Protein AF-A0A1S7RJT1-F1 (afdb_monomer_lite)

pLDDT: mean 86.95, std 13.96, range [30.97, 97.5]

Structure (mmCIF, N/CA/C/O backbone):
data_A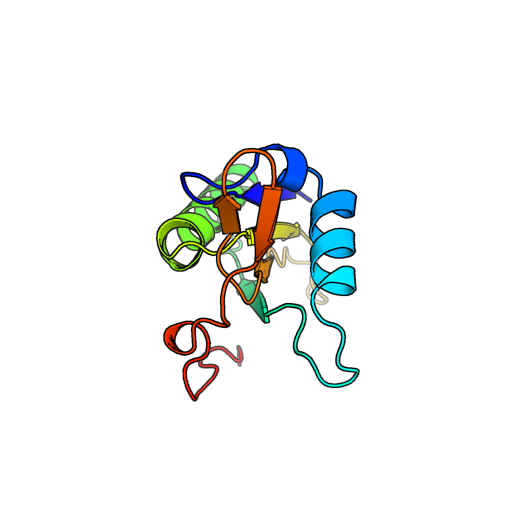F-A0A1S7RJT1-F1
#
_entry.id   AF-A0A1S7RJT1-F1
#
loop_
_atom_site.group_PDB
_atom_site.id
_atom_site.type_symbol
_atom_site.label_atom_id
_atom_site.label_alt_id
_atom_site.label_comp_id
_atom_site.label_asym_id
_atom_site.label_entity_id
_atom_site.label_seq_id
_atom_site.pdbx_PDB_ins_code
_atom_site.Cartn_x
_atom_site.Cartn_y
_atom_site.Cartn_z
_atom_site.occupancy
_atom_site.B_iso_or_equiv
_atom_site.auth_seq_id
_atom_site.auth_comp_id
_atom_site.auth_asym_id
_atom_site.auth_atom_id
_atom_site.pdbx_PDB_model_num
ATOM 1 N N . MET A 1 1 ? 10.675 7.677 -8.339 1.00 84.12 1 MET A N 1
ATOM 2 C CA . MET A 1 1 ? 10.066 7.196 -7.075 1.00 84.12 1 MET A CA 1
ATOM 3 C C . MET A 1 1 ? 8.594 7.536 -7.126 1.00 84.12 1 MET A C 1
ATOM 5 O O . MET A 1 1 ? 8.263 8.692 -7.368 1.00 84.12 1 MET A O 1
ATOM 9 N N . HIS A 1 2 ? 7.742 6.537 -6.924 1.00 93.50 2 HIS A N 1
ATOM 10 C CA . HIS A 1 2 ? 6.285 6.660 -6.869 1.00 93.50 2 HIS A CA 1
ATOM 11 C C . HIS A 1 2 ? 5.799 6.287 -5.473 1.00 93.50 2 HIS A C 1
ATOM 13 O O . HIS A 1 2 ? 6.417 5.451 -4.818 1.00 93.50 2 HIS A O 1
ATOM 19 N N . SER A 1 3 ? 4.724 6.912 -5.008 1.00 95.75 3 SER A N 1
ATOM 20 C CA . SER A 1 3 ? 4.229 6.735 -3.647 1.00 95.75 3 SER A CA 1
ATOM 21 C C . SER A 1 3 ? 2.719 6.940 -3.615 1.00 95.75 3 SER A C 1
ATOM 23 O O . SER A 1 3 ? 2.234 7.952 -4.120 1.00 95.75 3 SER A O 1
ATOM 25 N N . GLU A 1 4 ? 1.978 5.999 -3.035 1.00 96.25 4 GLU A N 1
ATOM 26 C CA . GLU A 1 4 ? 0.519 6.066 -2.944 1.00 96.25 4 GLU A CA 1
ATOM 27 C C . GLU A 1 4 ? -0.038 5.264 -1.766 1.00 96.25 4 GLU A C 1
ATOM 29 O O . GLU A 1 4 ? 0.532 4.249 -1.371 1.00 96.25 4 GLU A O 1
ATOM 34 N N . ILE A 1 5 ? -1.177 5.713 -1.233 1.00 97.50 5 ILE A N 1
ATOM 35 C CA . ILE A 1 5 ? -2.001 4.917 -0.322 1.00 97.50 5 ILE A CA 1
ATOM 36 C C . ILE A 1 5 ? -3.140 4.296 -1.125 1.00 97.50 5 ILE A C 1
ATOM 38 O O . ILE A 1 5 ? -3.878 4.996 -1.818 1.00 97.50 5 ILE A O 1
ATOM 42 N N . MET A 1 6 ? -3.296 2.986 -1.000 1.00 97.25 6 MET A N 1
ATOM 43 C CA . MET A 1 6 ? -4.382 2.215 -1.583 1.00 97.25 6 MET A CA 1
ATOM 44 C C . MET A 1 6 ? -5.344 1.798 -0.473 1.00 97.25 6 MET A C 1
ATOM 46 O O . MET A 1 6 ? -4.961 1.126 0.490 1.00 97.25 6 MET A O 1
ATOM 50 N N . LEU A 1 7 ? -6.594 2.229 -0.610 1.00 96.56 7 LEU A N 1
ATOM 51 C CA . LEU A 1 7 ? -7.655 1.980 0.355 1.00 96.56 7 LEU A CA 1
ATOM 52 C C . LEU A 1 7 ? -8.536 0.816 -0.114 1.00 96.56 7 LEU A C 1
ATOM 54 O O . LEU A 1 7 ? -8.875 0.764 -1.297 1.00 96.56 7 LEU A O 1
ATOM 58 N N . PRO A 1 8 ? -8.940 -0.095 0.788 1.00 94.56 8 PRO A N 1
ATOM 59 C CA . PRO A 1 8 ? -9.935 -1.104 0.471 1.00 94.56 8 PRO A CA 1
ATOM 60 C C . PRO A 1 8 ? -11.323 -0.473 0.375 1.00 94.56 8 PRO A C 1
ATOM 62 O O . PRO A 1 8 ? -11.581 0.599 0.932 1.00 94.56 8 PRO A O 1
ATOM 65 N N . ASP A 1 9 ? -12.242 -1.177 -0.281 1.00 90.56 9 ASP A N 1
ATOM 66 C CA . ASP A 1 9 ? -13.632 -0.742 -0.378 1.00 90.56 9 ASP A CA 1
ATOM 67 C C . ASP A 1 9 ? -14.236 -0.493 1.013 1.00 90.56 9 ASP A C 1
ATOM 69 O O . ASP A 1 9 ? -14.179 -1.339 1.911 1.00 90.56 9 ASP A O 1
ATOM 73 N N . GLY A 1 10 ? -14.830 0.689 1.187 1.00 86.88 10 GLY A N 1
ATOM 74 C CA . GLY A 1 10 ? -15.457 1.104 2.44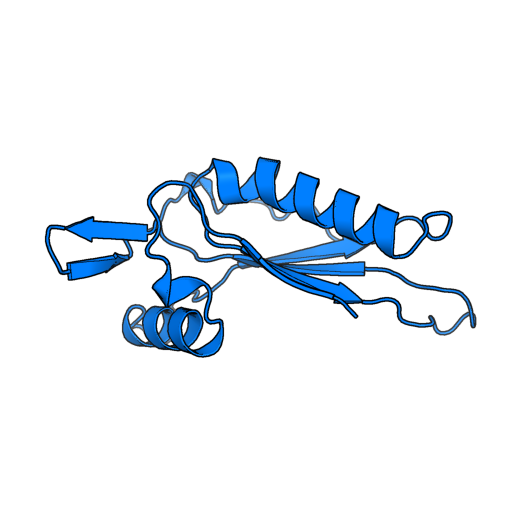2 1.00 86.88 10 GLY A CA 1
ATOM 75 C C . GLY A 1 10 ? -14.495 1.637 3.508 1.00 86.88 10 GLY A C 1
ATOM 76 O O . GLY A 1 10 ? -14.945 1.923 4.617 1.00 86.88 10 GLY A O 1
ATOM 77 N N . ALA A 1 11 ? -13.201 1.800 3.212 1.00 91.69 11 ALA A N 1
ATOM 78 C CA . ALA A 1 11 ? -12.303 2.525 4.105 1.00 91.69 11 ALA A CA 1
ATOM 79 C C . ALA A 1 11 ? -12.548 4.050 4.058 1.00 91.69 11 ALA A C 1
ATOM 81 O O . ALA A 1 11 ? -12.883 4.595 3.004 1.00 91.69 11 ALA A O 1
ATOM 82 N N . PRO A 1 12 ? -12.347 4.761 5.183 1.00 91.81 12 PRO A N 1
ATOM 83 C CA . PRO A 1 12 ? -12.422 6.217 5.231 1.00 91.81 12 PRO A CA 1
ATOM 84 C C . PRO A 1 12 ? -11.419 6.898 4.291 1.00 91.81 12 PRO A C 1
ATOM 86 O O . PRO A 1 12 ? -10.217 6.649 4.381 1.00 91.81 12 PRO A O 1
ATOM 89 N N . GLU A 1 13 ? -11.886 7.850 3.478 1.00 92.62 13 GLU A N 1
ATOM 90 C CA . GLU A 1 13 ? -11.014 8.642 2.593 1.00 92.62 13 GLU A CA 1
ATOM 91 C C . GLU A 1 13 ? -9.948 9.433 3.359 1.00 92.62 13 GLU A C 1
ATOM 93 O O . GLU A 1 13 ? -8.869 9.673 2.837 1.00 92.62 13 GLU A O 1
ATOM 98 N N . VAL A 1 14 ? -10.195 9.799 4.622 1.00 92.88 14 VAL A N 1
ATOM 99 C CA . VAL A 1 14 ? -9.205 10.524 5.440 1.00 92.88 14 VAL A CA 1
ATOM 100 C C . VAL A 1 14 ? -7.899 9.750 5.633 1.00 92.88 14 VAL A C 1
ATOM 102 O O . VAL A 1 14 ? -6.875 10.356 5.932 1.00 92.88 14 VAL A O 1
ATOM 105 N N . TRP A 1 15 ? -7.921 8.427 5.457 1.00 94.19 15 TRP A N 1
ATOM 106 C CA . TRP A 1 15 ? -6.736 7.578 5.520 1.00 94.19 15 TRP A CA 1
ATOM 107 C C . TRP A 1 15 ? -5.995 7.457 4.189 1.00 94.19 15 TRP A C 1
ATOM 109 O O . TRP A 1 15 ? -4.971 6.784 4.143 1.00 94.19 15 TRP A O 1
ATOM 119 N N . SER A 1 16 ? -6.438 8.134 3.122 1.00 94.19 16 SER A N 1
ATOM 120 C CA . SER A 1 16 ? -5.590 8.346 1.942 1.00 94.19 16 SER A CA 1
ATOM 121 C C . SER A 1 16 ? -4.416 9.279 2.251 1.00 94.19 16 SER A C 1
ATOM 123 O O . SER A 1 16 ? -3.429 9.295 1.517 1.00 94.19 16 SER A O 1
ATOM 125 N N . ASP A 1 17 ? -4.526 10.080 3.316 1.00 96.06 17 ASP A N 1
ATOM 126 C CA . ASP A 1 17 ? -3.415 10.847 3.859 1.00 96.06 17 ASP A CA 1
ATOM 127 C C . ASP A 1 17 ? -2.525 9.946 4.725 1.00 96.06 17 ASP A C 1
ATOM 129 O O . ASP A 1 17 ? -2.953 9.387 5.738 1.00 96.06 17 ASP A O 1
ATOM 133 N N . ARG A 1 18 ? -1.267 9.804 4.303 1.00 95.19 18 ARG A N 1
ATOM 134 C CA . ARG A 1 18 ? -0.290 8.910 4.931 1.00 95.19 18 ARG A CA 1
ATOM 135 C C . ARG A 1 18 ? -0.015 9.277 6.387 1.00 95.19 18 ARG A C 1
ATOM 137 O O . ARG A 1 18 ? 0.055 8.390 7.234 1.00 95.19 18 ARG A O 1
ATOM 144 N N . GLU A 1 19 ? 0.177 10.563 6.669 1.00 94.50 19 GLU A N 1
ATOM 145 C CA . GLU A 1 19 ? 0.487 11.032 8.020 1.00 94.50 19 GLU A CA 1
ATOM 146 C C . GLU A 1 19 ? -0.681 10.726 8.960 1.00 94.50 19 GLU A C 1
ATOM 148 O O . GLU A 1 19 ? -0.487 10.157 10.035 1.00 94.50 19 GLU A O 1
ATOM 153 N N . ARG A 1 20 ? -1.908 11.020 8.524 1.00 94.38 20 ARG A N 1
ATOM 154 C CA . ARG A 1 20 ? -3.114 10.717 9.284 1.00 94.38 20 ARG A CA 1
ATOM 155 C C . ARG A 1 20 ? -3.283 9.222 9.534 1.00 94.38 20 ARG A C 1
ATOM 157 O O . ARG A 1 20 ? -3.539 8.840 10.673 1.00 94.38 20 ARG A O 1
ATOM 164 N N . LEU A 1 21 ? -3.138 8.392 8.501 1.00 94.12 21 LEU A N 1
ATOM 165 C CA . LEU A 1 21 ? -3.253 6.938 8.618 1.00 94.12 21 LEU A CA 1
ATOM 166 C C . LEU A 1 21 ? -2.308 6.390 9.691 1.00 94.12 21 LEU A C 1
ATOM 168 O O . LEU A 1 21 ? -2.753 5.703 10.610 1.00 94.12 21 LEU A O 1
ATOM 172 N N . TRP A 1 22 ? -1.011 6.687 9.589 1.00 94.06 22 TRP A N 1
ATOM 173 C CA . TRP A 1 22 ? -0.021 6.093 10.486 1.00 94.06 22 TRP A CA 1
ATOM 174 C C . TRP A 1 22 ? -0.107 6.647 11.908 1.00 94.06 22 TRP A C 1
ATOM 176 O O . TRP A 1 22 ? 0.023 5.868 12.851 1.00 94.06 22 TRP A O 1
ATOM 186 N N . ASN A 1 23 ? -0.444 7.929 12.079 1.00 93.00 23 ASN A N 1
ATOM 187 C CA . ASN A 1 23 ? -0.735 8.491 13.400 1.00 93.00 23 ASN A CA 1
ATOM 188 C C . ASN A 1 23 ? -1.942 7.802 14.063 1.00 93.00 23 ASN A C 1
ATOM 190 O O . ASN A 1 23 ? -1.889 7.473 15.249 1.00 93.00 23 ASN A O 1
ATOM 194 N N . ASP A 1 24 ? -3.017 7.537 13.312 1.00 92.38 24 ASP A N 1
ATOM 195 C CA . ASP A 1 24 ? -4.198 6.840 13.836 1.00 92.38 24 ASP A CA 1
ATOM 196 C C . ASP A 1 24 ? -3.878 5.367 14.174 1.00 92.38 24 ASP A C 1
ATOM 198 O O . ASP A 1 24 ? -4.341 4.852 15.196 1.00 92.38 24 ASP A O 1
ATOM 202 N N . VAL A 1 25 ? -3.058 4.686 13.360 1.00 90.62 25 VAL A N 1
ATOM 203 C CA . VAL A 1 25 ? -2.577 3.318 13.641 1.00 90.62 25 VAL A CA 1
ATOM 204 C C . VAL A 1 25 ? -1.752 3.279 14.929 1.00 90.62 25 VAL A C 1
ATOM 206 O O . VAL A 1 25 ? -1.991 2.421 15.783 1.00 90.62 25 VAL A O 1
ATOM 209 N N . GLU A 1 26 ? -0.803 4.203 15.091 1.00 89.00 26 GLU A N 1
ATOM 210 C CA . GLU A 1 26 ? 0.027 4.318 16.296 1.00 89.00 26 GLU A CA 1
ATOM 211 C C . GLU A 1 26 ? -0.810 4.608 17.542 1.00 89.00 26 GLU A C 1
ATOM 213 O O . GLU A 1 26 ? -0.626 3.962 18.576 1.00 89.00 26 GLU A O 1
ATOM 218 N N . ALA A 1 27 ? -1.771 5.530 17.445 1.00 88.31 27 ALA A N 1
ATOM 219 C CA . ALA A 1 27 ? -2.667 5.862 18.546 1.00 88.31 27 ALA A CA 1
ATOM 220 C C . ALA A 1 27 ? -3.536 4.666 18.972 1.00 88.31 27 ALA A C 1
ATOM 222 O O . ALA A 1 27 ? -3.835 4.499 20.158 1.00 88.31 27 ALA A O 1
ATOM 223 N N . PHE A 1 28 ? -3.935 3.819 18.019 1.00 85.50 28 PHE A N 1
ATOM 224 C CA . PHE A 1 28 ? -4.769 2.651 18.285 1.00 85.50 28 PHE A CA 1
ATOM 225 C C . PHE A 1 28 ? -3.989 1.482 18.912 1.00 85.50 28 PHE A C 1
ATOM 227 O O . PHE A 1 28 ? -4.505 0.747 19.760 1.00 85.50 28 PHE A O 1
ATOM 234 N N . GLU A 1 29 ? -2.732 1.280 18.520 1.00 82.56 29 GLU A N 1
ATOM 235 C CA . GLU A 1 29 ? -1.881 0.196 19.014 1.00 82.56 29 GLU A CA 1
ATOM 236 C C . GLU A 1 29 ? -1.144 0.592 20.307 1.00 82.56 29 GLU A C 1
ATOM 238 O O . GLU A 1 29 ? 0.066 0.770 20.366 1.00 82.56 29 GLU A O 1
ATOM 243 N N . VAL A 1 30 ? -1.894 0.647 21.406 1.00 76.94 30 VAL A N 1
ATOM 244 C CA . VAL A 1 30 ? -1.430 1.118 22.728 1.00 76.94 30 VAL A CA 1
ATOM 245 C C . VAL A 1 30 ? -0.381 0.248 23.438 1.00 76.94 30 VAL A C 1
ATOM 247 O O . VAL A 1 30 ? 0.140 0.635 24.488 1.00 76.94 30 VAL A O 1
ATOM 250 N N . ARG A 1 31 ? -0.069 -0.954 22.936 1.00 76.06 31 ARG A N 1
ATOM 251 C CA . ARG A 1 31 ? 0.937 -1.824 23.571 1.00 76.06 31 ARG A CA 1
ATOM 252 C C . ARG A 1 31 ? 2.300 -1.620 22.927 1.00 76.06 31 ARG A C 1
ATOM 254 O O . ARG A 1 31 ? 2.431 -1.707 21.717 1.00 76.06 31 ARG A O 1
ATOM 261 N N . LYS A 1 32 ? 3.337 -1.480 23.756 1.00 70.31 32 LYS A N 1
ATOM 262 C CA . LYS A 1 32 ? 4.736 -1.310 23.318 1.00 70.31 32 LYS A CA 1
ATOM 263 C C . LYS A 1 32 ? 5.283 -2.423 22.407 1.00 70.31 32 LYS A C 1
ATOM 265 O O . LYS A 1 32 ? 6.305 -2.227 21.766 1.00 70.31 32 LYS A O 1
ATOM 270 N N . ASP A 1 33 ? 4.667 -3.603 22.422 1.00 71.94 33 ASP A N 1
ATOM 271 C CA . ASP A 1 33 ? 5.030 -4.776 21.620 1.00 71.94 33 ASP A CA 1
ATOM 272 C C . ASP A 1 33 ? 4.024 -5.047 20.489 1.00 71.94 33 ASP A C 1
ATOM 274 O O . ASP A 1 33 ? 4.051 -6.105 19.855 1.00 71.94 33 ASP A O 1
ATOM 278 N N . ALA A 1 34 ? 3.102 -4.116 20.240 1.00 77.88 34 ALA A N 1
ATOM 279 C CA . ALA A 1 34 ? 2.162 -4.238 19.150 1.00 77.88 34 ALA A CA 1
ATOM 280 C C . ALA A 1 34 ? 2.880 -4.083 17.807 1.00 77.88 34 ALA A C 1
ATOM 282 O O . ALA A 1 34 ? 3.562 -3.100 17.540 1.00 77.88 34 ALA A O 1
ATOM 283 N N . GLN A 1 35 ? 2.665 -5.053 16.922 1.00 79.56 35 GLN A N 1
ATOM 284 C CA . GLN A 1 35 ? 2.986 -4.886 15.513 1.00 79.56 35 GLN A CA 1
ATOM 285 C C . GLN A 1 35 ? 2.036 -3.846 14.898 1.00 79.56 35 GLN A C 1
ATOM 287 O O . GLN A 1 35 ? 0.835 -4.125 14.801 1.00 79.56 35 GLN A O 1
ATOM 292 N N . LEU A 1 36 ? 2.590 -2.686 14.527 1.00 83.88 36 LEU A N 1
ATOM 293 C CA . LEU A 1 36 ? 1.898 -1.555 13.890 1.00 83.88 36 LEU A CA 1
ATOM 294 C C . LEU A 1 36 ? 1.560 -1.852 12.427 1.00 83.88 36 LEU A C 1
ATOM 296 O O . LEU A 1 36 ? 0.423 -1.691 11.989 1.00 83.88 36 LEU A O 1
ATOM 300 N N . ALA A 1 37 ? 2.553 -2.357 11.698 1.00 88.94 37 ALA A N 1
ATOM 301 C CA . ALA A 1 37 ? 2.462 -2.641 10.278 1.00 88.94 37 ALA A CA 1
ATOM 302 C C . ALA A 1 37 ? 3.140 -3.969 9.935 1.00 88.94 37 ALA A C 1
ATOM 304 O O . ALA A 1 37 ? 3.967 -4.503 10.689 1.00 88.94 37 ALA A O 1
ATOM 305 N N . ARG A 1 38 ? 2.812 -4.483 8.756 1.00 89.12 38 ARG A N 1
ATOM 306 C CA . ARG A 1 38 ? 3.597 -5.504 8.069 1.00 89.12 38 ARG A CA 1
ATOM 307 C C . ARG A 1 38 ? 4.199 -4.887 6.819 1.00 89.12 38 ARG A C 1
ATOM 309 O O . ARG A 1 38 ? 3.486 -4.253 6.057 1.00 89.12 38 ARG A O 1
ATOM 316 N N . GLU A 1 39 ? 5.485 -5.116 6.604 1.00 90.69 39 GLU A N 1
ATOM 317 C CA . GLU A 1 39 ? 6.164 -4.706 5.381 1.00 90.69 39 GLU A CA 1
ATOM 318 C C . GLU A 1 39 ? 6.311 -5.894 4.426 1.00 90.69 39 GLU A C 1
ATOM 320 O O . GLU A 1 39 ? 6.573 -7.028 4.849 1.00 90.69 39 GLU A O 1
ATOM 325 N N . VAL A 1 40 ? 6.125 -5.625 3.138 1.00 92.69 40 VAL A N 1
ATOM 326 C CA . VAL A 1 40 ? 6.441 -6.529 2.036 1.00 92.69 40 VAL A CA 1
ATOM 327 C C . VAL A 1 40 ? 7.315 -5.770 1.046 1.00 92.69 40 VAL A C 1
ATOM 329 O O . VAL A 1 40 ? 6.931 -4.702 0.579 1.00 92.69 40 VAL A O 1
ATOM 332 N N . GLU A 1 41 ? 8.469 -6.339 0.712 1.00 94.06 41 GLU A N 1
ATOM 333 C CA . GLU A 1 41 ? 9.357 -5.825 -0.329 1.00 94.06 41 GLU A CA 1
ATOM 334 C C . GLU A 1 41 ? 9.428 -6.836 -1.475 1.00 94.06 41 GLU A C 1
ATOM 336 O O . GLU A 1 41 ? 9.551 -8.045 -1.245 1.00 94.06 41 GLU A O 1
ATOM 341 N N . PHE A 1 42 ? 9.366 -6.354 -2.713 1.00 93.06 42 PHE A N 1
ATOM 342 C CA . PHE A 1 42 ? 9.602 -7.183 -3.891 1.00 93.06 42 PHE A CA 1
ATOM 343 C C . PHE A 1 42 ? 10.332 -6.419 -4.993 1.00 93.06 42 PHE A C 1
ATOM 345 O O . PHE A 1 42 ? 10.206 -5.205 -5.148 1.00 93.06 42 PHE A O 1
ATOM 352 N N . SER A 1 43 ? 11.117 -7.157 -5.775 1.00 94.75 43 SER A N 1
ATOM 353 C CA . SER A 1 43 ? 11.844 -6.615 -6.922 1.00 94.75 43 SER A CA 1
ATOM 354 C C . SER A 1 43 ? 10.951 -6.543 -8.157 1.00 94.75 43 SER A C 1
ATOM 356 O O . SER A 1 43 ? 10.142 -7.437 -8.407 1.00 94.75 43 SER A O 1
ATOM 358 N N . ILE A 1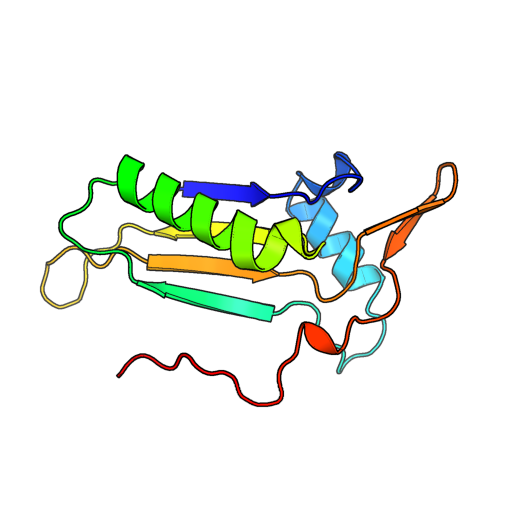 44 ? 11.141 -5.498 -8.956 1.00 94.44 44 ILE A N 1
ATOM 359 C CA . ILE A 1 44 ? 10.479 -5.314 -10.247 1.00 94.44 44 ILE A CA 1
ATOM 360 C C . ILE A 1 44 ? 11.470 -5.726 -11.355 1.00 94.44 44 ILE A C 1
ATOM 362 O O . ILE A 1 44 ? 12.672 -5.478 -11.222 1.00 94.44 44 ILE A O 1
ATOM 366 N N . PRO A 1 45 ? 11.021 -6.368 -12.449 1.00 93.75 45 PRO A N 1
ATOM 367 C CA . PRO A 1 45 ? 11.892 -6.686 -13.580 1.00 93.75 45 PRO A CA 1
ATOM 368 C C . PRO A 1 45 ? 12.559 -5.437 -14.172 1.00 93.75 45 PRO A C 1
ATOM 370 O O . PRO A 1 45 ? 11.902 -4.423 -14.415 1.00 93.75 45 PRO A O 1
ATOM 373 N N . ARG A 1 46 ? 13.868 -5.513 -14.440 1.00 91.50 46 ARG A N 1
ATOM 374 C CA . ARG A 1 46 ? 14.676 -4.378 -14.933 1.00 91.50 46 ARG A CA 1
ATOM 375 C C . ARG A 1 46 ? 14.313 -3.974 -16.364 1.00 91.50 46 ARG A C 1
ATOM 377 O O . ARG A 1 46 ? 14.623 -2.868 -16.794 1.00 91.50 46 ARG A O 1
ATOM 384 N N . GLU A 1 47 ? 13.682 -4.879 -17.101 1.00 91.44 47 GLU A N 1
ATOM 385 C CA . GLU A 1 47 ? 13.247 -4.711 -18.485 1.00 91.44 47 GLU A CA 1
ATOM 386 C C . GLU A 1 47 ? 11.959 -3.882 -18.600 1.00 91.44 47 GLU A C 1
ATOM 388 O O . GLU A 1 47 ? 11.602 -3.449 -19.696 1.00 91.44 47 GLU A O 1
ATOM 393 N N . MET A 1 48 ? 11.248 -3.668 -17.488 1.00 93.38 48 MET A N 1
ATOM 394 C CA . MET A 1 48 ? 10.039 -2.853 -17.454 1.00 93.38 48 MET A CA 1
ATOM 395 C C . MET A 1 48 ? 10.369 -1.362 -17.409 1.00 93.38 48 MET A C 1
ATOM 397 O O . MET A 1 48 ? 11.332 -0.923 -16.782 1.00 93.38 48 MET A O 1
ATOM 401 N N . SER A 1 49 ? 9.511 -0.559 -18.037 1.00 93.38 49 SER A N 1
ATOM 402 C CA . SER A 1 49 ? 9.509 0.888 -17.808 1.00 93.38 49 SER A CA 1
ATOM 403 C C . SER A 1 49 ? 8.973 1.233 -16.412 1.00 93.38 49 SER A C 1
ATOM 405 O O . SER A 1 49 ? 8.227 0.450 -15.821 1.00 93.38 49 SER A O 1
ATOM 407 N N . GLU A 1 50 ? 9.288 2.435 -15.914 1.00 92.94 50 GLU A N 1
ATOM 408 C CA . GLU A 1 50 ? 8.798 2.923 -14.612 1.00 92.94 50 GLU A CA 1
ATOM 409 C C . GLU A 1 50 ? 7.268 2.830 -14.504 1.00 92.94 50 GLU A C 1
ATOM 411 O O . GLU A 1 50 ? 6.739 2.280 -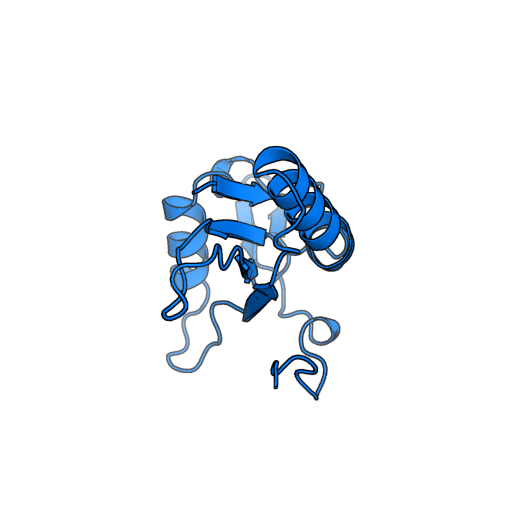13.541 1.00 92.94 50 GLU A O 1
ATOM 416 N N . ALA A 1 51 ? 6.549 3.243 -15.551 1.00 94.88 51 ALA A N 1
ATOM 417 C CA . ALA A 1 51 ? 5.090 3.159 -15.597 1.00 94.88 51 ALA A CA 1
ATOM 418 C C . ALA A 1 51 ? 4.562 1.713 -15.528 1.00 94.88 51 ALA A C 1
ATOM 420 O O . ALA A 1 51 ? 3.560 1.455 -14.863 1.00 94.88 51 ALA A O 1
ATOM 421 N N . GLN A 1 52 ? 5.233 0.763 -16.190 1.00 95.94 52 GLN A N 1
ATOM 422 C CA . GLN A 1 52 ? 4.849 -0.652 -16.150 1.00 95.94 52 GLN A CA 1
ATOM 423 C C . GLN A 1 52 ? 5.112 -1.276 -14.781 1.00 95.94 52 GLN A C 1
ATOM 425 O O . GLN A 1 52 ? 4.277 -2.036 -14.300 1.00 95.94 52 GLN A O 1
ATOM 430 N N . GLY A 1 53 ? 6.236 -0.948 -14.140 1.00 95.69 53 GLY A N 1
ATOM 431 C CA . GLY A 1 53 ? 6.520 -1.448 -12.797 1.00 95.69 53 GLY A CA 1
ATOM 432 C C . GLY A 1 53 ? 5.601 -0.860 -11.737 1.00 95.69 53 GLY A C 1
ATOM 433 O O . GLY A 1 53 ? 5.182 -1.590 -10.848 1.00 95.69 53 GLY A O 1
ATOM 434 N N . ILE A 1 54 ? 5.230 0.421 -11.853 1.00 96.38 54 ILE A N 1
ATOM 435 C CA . ILE A 1 54 ? 4.218 1.027 -10.975 1.00 96.38 54 ILE A CA 1
ATOM 436 C C . ILE A 1 54 ? 2.877 0.307 -11.141 1.00 96.38 54 ILE A C 1
ATOM 438 O O . ILE A 1 54 ? 2.271 -0.068 -10.142 1.00 96.38 54 ILE A O 1
ATOM 442 N N . ALA A 1 55 ? 2.434 0.071 -12.380 1.00 97.00 55 ALA A N 1
ATOM 443 C CA . ALA A 1 55 ? 1.194 -0.659 -12.639 1.00 97.00 55 ALA A CA 1
ATOM 444 C C . ALA A 1 55 ? 1.240 -2.084 -12.064 1.00 97.00 55 ALA A C 1
ATOM 446 O O . ALA A 1 55 ? 0.327 -2.479 -11.350 1.00 97.00 55 ALA A O 1
ATOM 447 N N . LEU A 1 56 ? 2.339 -2.813 -12.285 1.00 96.44 56 LEU A N 1
ATOM 448 C CA . LEU A 1 56 ? 2.539 -4.150 -11.722 1.00 96.44 56 LEU A CA 1
ATOM 449 C C . LEU A 1 56 ? 2.479 -4.143 -10.189 1.00 96.44 56 LEU A C 1
ATOM 451 O O . LEU A 1 56 ? 1.816 -4.989 -9.593 1.00 96.44 56 LEU A O 1
ATOM 455 N N . ALA A 1 57 ? 3.179 -3.203 -9.551 1.00 96.88 57 ALA A N 1
ATOM 456 C CA . ALA A 1 57 ? 3.225 -3.106 -8.098 1.00 96.88 57 ALA A CA 1
ATOM 457 C C . ALA A 1 57 ? 1.851 -2.764 -7.508 1.00 96.88 57 ALA A C 1
ATOM 459 O O . ALA A 1 57 ? 1.462 -3.347 -6.496 1.00 96.88 57 ALA A O 1
ATOM 460 N N . ARG A 1 58 ? 1.103 -1.874 -8.169 1.00 97.44 58 ARG A N 1
ATOM 461 C CA . ARG A 1 58 ? -0.273 -1.529 -7.807 1.00 97.44 58 ARG A CA 1
ATOM 462 C C . ARG A 1 58 ? -1.207 -2.728 -7.943 1.00 97.44 58 ARG A C 1
ATOM 464 O O . ARG A 1 58 ? -1.916 -3.038 -6.995 1.00 97.44 58 ARG A O 1
ATOM 471 N N . ASP A 1 59 ? -1.185 -3.425 -9.076 1.00 97.38 59 ASP A N 1
ATOM 472 C CA . ASP A 1 59 ? -2.057 -4.582 -9.326 1.00 97.38 59 ASP A CA 1
ATOM 473 C C . ASP A 1 59 ? -1.798 -5.711 -8.314 1.00 97.38 59 ASP A C 1
ATOM 475 O O . ASP A 1 59 ? -2.731 -6.325 -7.787 1.00 97.38 59 ASP A O 1
ATOM 479 N N . PHE A 1 60 ? -0.525 -5.952 -7.991 1.00 96.31 60 PHE A N 1
ATOM 480 C CA . PHE A 1 60 ? -0.131 -6.902 -6.955 1.00 96.31 60 PHE A CA 1
ATOM 481 C C . PHE A 1 60 ? -0.622 -6.469 -5.568 1.00 96.31 60 PHE A C 1
ATOM 483 O O . PHE A 1 60 ? -1.256 -7.256 -4.869 1.00 96.31 60 PHE A O 1
ATOM 490 N N . ALA A 1 61 ? -0.379 -5.215 -5.173 1.00 96.69 61 ALA A N 1
ATOM 491 C CA . ALA A 1 61 ? -0.817 -4.712 -3.874 1.00 96.69 61 ALA A CA 1
ATOM 492 C C . ALA A 1 61 ? -2.349 -4.723 -3.733 1.00 96.69 61 ALA A C 1
ATOM 494 O O . ALA A 1 61 ? -2.863 -5.061 -2.664 1.00 96.69 61 ALA A O 1
ATOM 495 N N . GLN A 1 62 ? -3.070 -4.413 -4.816 1.00 96.31 62 GLN A N 1
ATOM 496 C CA . GLN A 1 62 ? -4.526 -4.465 -4.862 1.00 96.31 62 GLN A CA 1
ATOM 497 C C . GLN A 1 62 ? -5.033 -5.884 -4.586 1.00 96.31 62 GLN A C 1
ATOM 499 O O . GLN A 1 62 ? -5.731 -6.109 -3.601 1.00 96.31 62 GLN A O 1
ATOM 504 N N . SER A 1 63 ? -4.638 -6.836 -5.434 1.00 94.88 63 SER A N 1
ATOM 505 C CA . SER A 1 63 ? -5.163 -8.206 -5.415 1.00 94.88 63 SER A CA 1
ATOM 506 C C . SER A 1 63 ? -4.763 -8.993 -4.168 1.00 94.88 63 SER A C 1
ATOM 508 O O . SER A 1 63 ? -5.581 -9.710 -3.590 1.00 94.88 63 SER A O 1
ATOM 510 N N . GLU A 1 64 ? -3.519 -8.849 -3.714 1.00 94.31 64 GLU A N 1
ATOM 511 C CA . GLU A 1 64 ? -3.012 -9.640 -2.594 1.00 94.31 64 GLU A CA 1
ATOM 512 C C . GLU A 1 64 ? -3.375 -9.040 -1.235 1.00 94.31 64 GLU A C 1
ATOM 514 O O . GLU A 1 64 ? -3.499 -9.784 -0.257 1.00 94.31 64 GLU A O 1
ATOM 519 N N . PHE A 1 65 ? -3.561 -7.717 -1.147 1.00 94.94 65 PHE A N 1
ATOM 520 C CA . PHE A 1 65 ? -3.731 -7.043 0.141 1.00 94.94 65 PHE A CA 1
ATOM 521 C C . PHE A 1 65 ? -5.006 -6.214 0.248 1.00 94.94 65 PHE A C 1
ATOM 523 O O . PHE A 1 65 ? -5.809 -6.437 1.161 1.00 94.94 65 PHE A O 1
ATOM 530 N N . VAL A 1 66 ? -5.200 -5.257 -0.656 1.00 95.50 66 VAL A N 1
ATOM 531 C CA . VAL A 1 66 ? -6.300 -4.290 -0.555 1.00 95.50 66 VAL A CA 1
ATOM 532 C C . VAL A 1 66 ? -7.652 -4.987 -0.691 1.00 95.50 66 VAL A C 1
ATOM 534 O O . VAL A 1 66 ? -8.529 -4.786 0.146 1.00 95.50 66 VAL A O 1
ATOM 537 N N . ASP A 1 67 ? -7.787 -5.927 -1.624 1.00 93.88 67 ASP A N 1
ATOM 538 C CA . ASP A 1 67 ? -9.006 -6.726 -1.807 1.00 93.88 67 ASP A CA 1
ATOM 539 C C . ASP A 1 67 ? -9.330 -7.608 -0.586 1.00 93.88 67 ASP A C 1
ATOM 541 O O . ASP A 1 67 ? -10.483 -7.979 -0.355 1.00 93.88 67 ASP A O 1
ATOM 545 N N . GLN A 1 68 ? -8.338 -7.913 0.260 1.00 90.75 68 GLN A N 1
ATOM 546 C CA . GLN A 1 68 ? -8.566 -8.621 1.524 1.00 90.75 68 GLN A CA 1
ATOM 547 C C . GLN A 1 68 ? -9.043 -7.700 2.662 1.00 90.75 68 GLN A C 1
ATOM 549 O O . GLN A 1 68 ? -9.465 -8.192 3.719 1.00 90.75 68 GLN A O 1
ATOM 554 N N . GLY A 1 69 ? -9.009 -6.381 2.457 1.00 91.38 69 GLY A N 1
ATOM 555 C CA . GLY A 1 69 ? -9.429 -5.349 3.405 1.00 91.38 69 GLY A CA 1
ATOM 556 C C . GLY A 1 69 ? -8.286 -4.647 4.144 1.00 91.38 69 GLY A C 1
ATOM 557 O O . GLY A 1 69 ? -8.552 -3.995 5.156 1.00 91.38 69 GLY A O 1
ATOM 558 N N . MET A 1 70 ? -7.034 -4.812 3.703 1.00 94.56 70 MET A N 1
ATOM 559 C CA . MET A 1 70 ? -5.884 -4.070 4.238 1.00 94.56 70 MET A CA 1
ATOM 560 C C . MET A 1 70 ? -5.759 -2.704 3.556 1.00 94.56 70 MET A C 1
ATOM 562 O O . MET A 1 70 ? -6.032 -2.578 2.369 1.00 94.56 70 MET A O 1
ATOM 566 N N . ILE A 1 71 ? -5.292 -1.691 4.284 1.00 95.88 71 ILE A N 1
ATOM 567 C CA . ILE A 1 71 ? -4.792 -0.455 3.675 1.00 95.88 71 ILE A CA 1
ATOM 568 C C . ILE A 1 71 ? -3.316 -0.668 3.347 1.00 95.88 71 ILE A C 1
ATOM 570 O O . ILE A 1 71 ? -2.564 -1.158 4.198 1.00 95.88 71 ILE A O 1
ATOM 574 N N . ALA A 1 72 ? -2.918 -0.319 2.124 1.00 97.06 72 ALA A N 1
ATOM 575 C CA . ALA A 1 72 ? -1.561 -0.499 1.629 1.00 97.06 72 ALA A CA 1
ATOM 576 C C . ALA A 1 72 ? -0.901 0.844 1.308 1.00 97.06 72 ALA A C 1
ATOM 578 O O . ALA A 1 72 ? -1.415 1.631 0.523 1.00 97.06 72 ALA A O 1
ATOM 579 N N . ASP A 1 73 ? 0.262 1.084 1.895 1.00 97.50 73 ASP A N 1
ATOM 580 C CA . ASP A 1 73 ? 1.138 2.208 1.590 1.00 97.50 73 ASP A CA 1
ATOM 581 C C . ASP A 1 73 ? 2.256 1.726 0.660 1.00 97.50 73 ASP A C 1
ATOM 583 O O . ASP A 1 73 ? 3.218 1.088 1.099 1.00 97.50 73 ASP A O 1
ATOM 587 N N . LEU A 1 74 ? 2.077 1.973 -0.637 1.00 97.50 74 LEU A N 1
ATOM 588 C CA . LEU A 1 74 ? 2.944 1.508 -1.712 1.00 97.50 74 LEU A CA 1
ATOM 589 C C . LEU A 1 74 ? 3.971 2.583 -2.075 1.00 97.50 74 LEU A C 1
ATOM 591 O O . LEU A 1 74 ? 3.623 3.708 -2.434 1.00 97.50 74 LEU A O 1
ATOM 595 N N . ASN A 1 75 ? 5.246 2.205 -2.067 1.00 97.06 75 ASN A N 1
ATOM 596 C CA . ASN A 1 75 ? 6.367 3.044 -2.472 1.00 97.06 75 ASN A CA 1
ATOM 597 C C . ASN A 1 75 ? 7.227 2.281 -3.481 1.00 97.06 75 ASN A C 1
ATOM 599 O O . ASN A 1 75 ? 7.748 1.214 -3.174 1.00 97.06 75 ASN A O 1
ATOM 603 N N . VAL A 1 76 ? 7.376 2.816 -4.691 1.00 95.88 76 VAL A N 1
ATOM 604 C CA . VAL A 1 76 ? 8.142 2.193 -5.778 1.00 95.88 76 VAL A CA 1
ATOM 605 C C . VAL A 1 76 ? 9.402 3.002 -6.041 1.00 95.88 76 VAL A C 1
ATOM 607 O O . VAL A 1 76 ? 9.348 4.195 -6.362 1.00 95.88 76 VAL A O 1
ATOM 610 N N . HIS A 1 77 ? 10.548 2.350 -5.903 1.00 94.75 77 HIS A N 1
ATOM 611 C CA . HIS A 1 77 ? 11.872 2.928 -6.075 1.00 94.75 77 HIS A CA 1
ATOM 612 C C . HIS A 1 77 ? 12.496 2.446 -7.382 1.00 94.75 77 HIS A C 1
ATOM 614 O O . HIS A 1 77 ? 12.304 1.304 -7.801 1.00 94.75 77 HIS A O 1
ATOM 620 N N . TRP A 1 78 ? 13.260 3.333 -8.021 1.00 92.81 78 TRP A N 1
ATOM 621 C CA . TRP A 1 78 ? 13.970 3.071 -9.277 1.00 92.81 78 TRP A CA 1
ATOM 622 C C . TRP A 1 78 ? 15.465 3.331 -9.099 1.00 92.81 78 TRP A C 1
ATOM 624 O O . TRP A 1 78 ? 16.092 4.091 -9.837 1.00 92.81 78 TRP A O 1
ATOM 634 N N . ASP A 1 79 ? 16.015 2.739 -8.044 1.00 89.12 79 ASP A N 1
ATOM 635 C CA . ASP A 1 79 ? 17.390 2.981 -7.627 1.00 89.12 79 ASP A CA 1
ATOM 636 C C . ASP A 1 79 ? 18.392 2.315 -8.572 1.00 89.12 79 ASP A C 1
ATOM 638 O O . ASP A 1 79 ? 18.058 1.424 -9.356 1.00 89.12 79 ASP A O 1
ATOM 642 N N . ILE A 1 80 ? 19.649 2.741 -8.485 1.00 89.00 80 ILE A N 1
ATOM 643 C CA . ILE A 1 80 ? 20.767 2.114 -9.188 1.00 89.00 80 ILE A CA 1
ATOM 644 C C . ILE A 1 80 ? 21.504 1.213 -8.196 1.00 89.00 80 ILE A C 1
ATOM 646 O O . ILE A 1 80 ? 21.884 1.653 -7.112 1.00 89.00 80 ILE A O 1
ATOM 650 N N . GLY A 1 81 ? 21.675 -0.058 -8.556 1.00 86.00 81 GLY A N 1
ATOM 651 C CA . GLY A 1 81 ? 22.421 -1.030 -7.767 1.00 86.00 81 GLY A CA 1
ATOM 652 C C . GLY A 1 81 ? 23.929 -0.773 -7.781 1.00 86.00 81 GLY A C 1
ATOM 653 O O . GLY A 1 81 ? 24.445 0.028 -8.559 1.00 86.00 81 GLY A O 1
ATOM 654 N N . GLU A 1 82 ? 24.660 -1.505 -6.940 1.00 84.81 82 GLU A N 1
ATOM 655 C CA . GLU A 1 82 ? 26.132 -1.444 -6.880 1.00 84.81 82 GLU A CA 1
ATOM 656 C C . GLU A 1 82 ? 26.804 -1.848 -8.205 1.00 84.81 82 GLU A C 1
ATOM 658 O O . GLU A 1 82 ? 27.922 -1.429 -8.496 1.00 84.81 82 GLU A O 1
ATOM 663 N N . ASP A 1 83 ? 26.100 -2.626 -9.031 1.00 86.88 83 ASP A N 1
ATOM 664 C CA . ASP A 1 83 ? 26.493 -3.033 -10.384 1.00 86.88 83 ASP A CA 1
ATOM 665 C C . ASP A 1 83 ? 26.301 -1.921 -11.437 1.00 86.88 83 ASP A C 1
ATOM 667 O O . ASP A 1 83 ? 26.547 -2.143 -12.624 1.00 86.88 83 ASP A O 1
ATOM 671 N N . GLY A 1 84 ? 25.839 -0.734 -11.030 1.00 86.88 84 GLY A N 1
ATOM 672 C CA . GLY 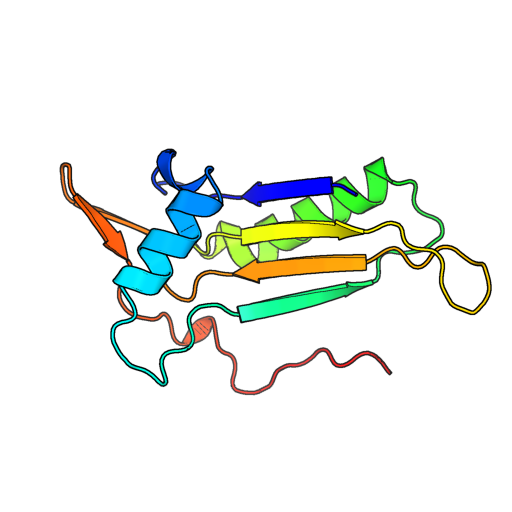A 1 84 ? 25.525 0.385 -11.919 1.00 86.88 84 GLY A CA 1
ATOM 673 C C . GLY A 1 84 ? 24.261 0.175 -12.759 1.00 86.88 84 GLY A C 1
ATOM 674 O O . GLY A 1 84 ? 23.963 0.997 -13.624 1.00 86.88 84 GLY A O 1
ATOM 675 N N . SER A 1 85 ? 23.516 -0.908 -12.522 1.00 87.62 85 SER A N 1
ATOM 676 C CA . SER A 1 85 ? 22.289 -1.238 -13.247 1.00 87.62 85 SER A CA 1
ATOM 677 C C . SER A 1 85 ? 21.043 -0.846 -12.446 1.00 87.62 85 SER A C 1
ATOM 679 O O . SER A 1 85 ? 21.098 -0.778 -11.217 1.00 87.62 85 SER A O 1
ATOM 681 N N . PRO A 1 86 ? 19.888 -0.621 -13.099 1.00 88.00 86 PRO A N 1
ATOM 682 C CA . PRO A 1 86 ? 18.637 -0.371 -12.390 1.00 88.00 86 PRO A CA 1
ATOM 683 C C . PRO A 1 86 ? 18.286 -1.520 -11.439 1.00 88.00 86 PRO A C 1
ATOM 685 O O . PRO A 1 86 ? 18.340 -2.688 -11.819 1.00 88.00 86 PRO A O 1
ATOM 688 N N . LYS A 1 87 ? 17.879 -1.192 -10.216 1.00 92.06 87 LYS A N 1
ATOM 689 C CA . LYS A 1 87 ? 17.378 -2.120 -9.197 1.00 92.06 87 LYS A CA 1
ATOM 690 C C . LYS A 1 87 ? 15.988 -1.656 -8.729 1.00 92.06 87 LYS A C 1
ATOM 692 O O . LYS A 1 87 ? 15.839 -1.229 -7.580 1.00 92.06 87 LYS A O 1
ATOM 697 N N . PRO A 1 88 ? 14.971 -1.697 -9.609 1.00 94.12 88 PRO A N 1
ATOM 698 C CA . PRO A 1 88 ? 13.644 -1.253 -9.232 1.00 94.12 88 PRO A CA 1
ATOM 699 C C . PRO A 1 88 ? 13.012 -2.234 -8.239 1.00 94.12 88 PRO A C 1
ATOM 701 O O . PRO A 1 88 ? 13.111 -3.455 -8.388 1.00 94.12 88 PRO A O 1
ATOM 704 N N . HIS A 1 89 ? 12.392 -1.697 -7.196 1.00 95.75 89 HIS A N 1
ATOM 705 C CA . HIS A 1 89 ? 11.758 -2.468 -6.129 1.00 95.75 89 HIS A CA 1
ATOM 706 C C . HIS A 1 89 ? 10.602 -1.675 -5.523 1.00 95.75 89 HIS A C 1
ATOM 708 O O . HIS A 1 89 ? 10.541 -0.451 -5.645 1.00 95.75 89 HIS A O 1
ATOM 714 N N . ALA A 1 90 ? 9.670 -2.380 -4.896 1.00 96.69 90 ALA A N 1
ATOM 715 C CA . ALA A 1 90 ? 8.532 -1.788 -4.219 1.00 96.69 90 ALA A CA 1
ATOM 716 C C . ALA A 1 90 ? 8.517 -2.199 -2.748 1.00 96.69 90 ALA A C 1
ATOM 718 O O . ALA A 1 90 ? 8.693 -3.376 -2.435 1.00 96.69 90 ALA A O 1
ATOM 719 N N . HIS A 1 91 ? 8.262 -1.227 -1.877 1.00 96.56 91 HIS A N 1
ATOM 720 C CA . HIS A 1 91 ? 7.934 -1.415 -0.471 1.00 96.56 91 HIS A CA 1
ATOM 721 C C . HIS A 1 91 ? 6.435 -1.209 -0.284 1.00 96.56 91 HIS A C 1
ATOM 723 O O . HIS A 1 91 ? 5.878 -0.213 -0.749 1.00 96.56 91 HIS A O 1
ATOM 729 N N . VAL A 1 92 ? 5.787 -2.134 0.415 1.00 96.38 92 VAL A N 1
ATOM 730 C CA . VAL A 1 92 ? 4.374 -2.040 0.778 1.00 96.38 92 VAL A CA 1
ATOM 731 C C . VAL A 1 92 ? 4.251 -2.178 2.284 1.00 96.38 92 VAL A C 1
ATOM 733 O O . VAL A 1 92 ? 4.506 -3.253 2.832 1.00 96.38 92 VAL A O 1
ATOM 736 N N . MET A 1 93 ? 3.845 -1.105 2.957 1.00 96.00 93 MET A N 1
ATOM 737 C CA . MET A 1 93 ? 3.463 -1.164 4.366 1.00 96.00 93 MET A CA 1
ATOM 738 C C . MET A 1 93 ? 1.957 -1.392 4.482 1.00 96.00 93 MET A C 1
ATOM 740 O O . MET A 1 93 ? 1.157 -0.675 3.893 1.00 96.00 93 MET A O 1
ATOM 744 N N . LEU A 1 94 ? 1.571 -2.404 5.250 1.00 94.44 94 LEU A N 1
ATOM 745 C CA . LEU A 1 94 ? 0.197 -2.872 5.384 1.00 94.44 94 LEU A CA 1
ATOM 746 C C . LEU A 1 94 ? -0.300 -2.672 6.810 1.00 94.44 94 LEU A C 1
ATOM 748 O O . LEU A 1 94 ? 0.386 -3.025 7.776 1.00 94.44 94 LEU A O 1
ATOM 752 N N . THR A 1 95 ? -1.528 -2.180 6.947 1.00 92.94 95 THR A N 1
ATOM 753 C CA . THR A 1 95 ? -2.223 -2.149 8.238 1.00 92.94 95 THR A CA 1
ATOM 754 C C . THR A 1 95 ? -2.544 -3.559 8.728 1.00 92.94 95 THR A C 1
ATOM 756 O O . THR A 1 95 ? -3.008 -4.404 7.965 1.00 92.94 95 THR A O 1
ATOM 759 N N . MET A 1 96 ? -2.409 -3.803 10.032 1.00 88.00 96 MET A N 1
ATOM 760 C CA . MET A 1 96 ? -2.678 -5.118 10.644 1.00 88.00 96 MET A CA 1
ATOM 761 C C . MET A 1 96 ? -4.156 -5.361 11.010 1.00 88.00 96 MET A C 1
ATOM 763 O O . MET A 1 96 ? -4.497 -6.394 11.602 1.00 88.00 96 MET A O 1
ATOM 767 N N . ARG A 1 97 ? -5.037 -4.394 10.731 1.00 88.00 97 ARG A N 1
ATOM 768 C CA . ARG A 1 97 ? -6.459 -4.393 11.102 1.00 88.00 97 ARG A CA 1
ATOM 769 C C . ARG A 1 97 ? -7.305 -3.829 9.969 1.00 88.00 97 ARG A C 1
ATOM 771 O O . ARG A 1 97 ? -6.847 -2.952 9.247 1.00 88.00 97 ARG A O 1
ATOM 778 N N . LYS A 1 98 ? -8.542 -4.314 9.855 1.00 88.62 98 LYS A N 1
ATOM 779 C CA . LYS A 1 98 ? -9.531 -3.760 8.923 1.00 88.62 98 LYS A CA 1
ATOM 780 C C . LYS A 1 98 ? -9.969 -2.368 9.363 1.00 88.62 98 LYS A C 1
ATOM 782 O O . LYS A 1 98 ? -10.134 -2.131 10.562 1.00 88.62 98 LYS A O 1
ATOM 787 N N . ALA A 1 99 ? -10.216 -1.512 8.381 1.00 88.19 99 ALA A N 1
ATOM 788 C CA . ALA A 1 99 ? -10.974 -0.286 8.558 1.00 88.19 99 ALA A CA 1
ATOM 789 C C . ALA A 1 99 ? -12.406 -0.602 9.014 1.00 88.19 99 ALA A C 1
ATOM 791 O O . ALA A 1 99 ? -13.038 -1.513 8.478 1.00 88.19 99 ALA A O 1
ATOM 792 N N . ILE A 1 100 ? -12.911 0.136 9.997 1.00 87.75 100 ILE A N 1
ATOM 793 C CA . ILE A 1 100 ? -14.308 0.098 10.430 1.00 87.75 100 ILE A CA 1
ATOM 794 C C . ILE A 1 100 ? -14.844 1.527 10.444 1.00 87.75 100 ILE A C 1
ATOM 796 O O . ILE A 1 100 ? -14.169 2.444 10.911 1.00 87.75 100 ILE A O 1
ATOM 800 N N . ILE A 1 101 ? -16.069 1.677 9.946 1.00 86.56 101 ILE A N 1
ATOM 801 C CA . ILE A 1 101 ? -16.882 2.885 10.064 1.00 86.56 101 ILE A CA 1
ATOM 802 C C . ILE A 1 101 ? -18.142 2.490 10.838 1.00 86.56 101 ILE A C 1
ATOM 804 O O . ILE A 1 101 ? -18.876 1.607 10.391 1.00 86.56 101 ILE A O 1
ATOM 808 N N . ASP A 1 102 ? -18.372 3.112 11.992 1.00 83.06 102 ASP A N 1
ATOM 809 C CA . ASP A 1 102 ? -19.591 2.962 12.795 1.00 83.06 102 ASP A CA 1
ATOM 810 C C . ASP A 1 102 ? -20.217 4.344 13.027 1.00 83.06 102 ASP A C 1
ATOM 812 O O . ASP A 1 102 ? -19.763 5.137 13.852 1.00 83.06 102 ASP A O 1
ATOM 816 N N . GLY A 1 103 ? -21.233 4.676 12.226 1.00 83.81 103 GLY A N 1
ATOM 817 C CA . GLY A 1 103 ? -21.786 6.030 12.180 1.00 83.81 103 GLY A CA 1
ATOM 818 C C . GLY A 1 103 ? -20.742 7.049 11.713 1.00 83.81 103 GLY A C 1
ATOM 819 O O . GLY A 1 103 ? -20.224 6.932 10.604 1.00 83.81 103 GLY A O 1
ATOM 820 N N . ASP A 1 104 ? -20.446 8.033 12.566 1.00 80.94 104 ASP A N 1
ATOM 821 C CA . ASP A 1 104 ? -19.420 9.060 12.326 1.00 80.94 104 ASP A CA 1
ATOM 822 C C . ASP A 1 104 ? -18.041 8.673 12.900 1.00 80.94 104 ASP A C 1
ATOM 824 O O . ASP A 1 104 ? -17.068 9.416 12.745 1.00 80.94 104 ASP A O 1
ATOM 828 N N . GLU A 1 105 ? -17.934 7.526 13.579 1.00 83.19 105 GLU A N 1
ATOM 829 C CA . GLU A 1 105 ? -16.677 7.047 14.147 1.00 83.19 105 GLU A CA 1
ATOM 830 C C . GLU A 1 105 ? -15.929 6.162 13.146 1.00 83.19 105 GLU A C 1
ATOM 832 O O . GLU A 1 105 ? -16.463 5.195 12.598 1.00 83.19 105 GLU A O 1
ATOM 837 N N . ILE A 1 106 ? -14.655 6.487 12.930 1.00 87.50 106 ILE A N 1
ATOM 838 C CA . ILE A 1 106 ? -13.722 5.680 12.142 1.00 87.50 106 ILE A CA 1
ATOM 839 C C . ILE A 1 106 ? -12.712 5.025 13.080 1.00 87.50 106 ILE A C 1
ATOM 841 O O . ILE A 1 106 ? -12.231 5.649 14.028 1.00 87.50 106 ILE A O 1
ATOM 845 N N . GLY A 1 107 ? -12.372 3.767 12.829 1.00 86.94 107 GLY A N 1
ATOM 846 C CA . GLY A 1 107 ? -11.449 3.044 13.694 1.00 86.94 107 GLY A CA 1
ATOM 847 C C . GLY A 1 107 ? -10.993 1.713 13.126 1.00 86.94 107 GLY A C 1
ATOM 848 O O . GLY A 1 107 ? -11.342 1.322 12.012 1.00 86.94 107 GLY A O 1
ATOM 849 N N . PHE A 1 108 ? -10.188 1.001 13.908 1.00 88.06 108 PHE A N 1
ATOM 850 C CA . PHE A 1 108 ? -9.615 -0.271 13.490 1.00 88.06 108 PHE A CA 1
ATOM 851 C C . PHE A 1 108 ? -10.309 -1.452 14.164 1.00 88.06 108 PHE A C 1
ATOM 853 O O . PHE A 1 108 ? -10.535 -1.480 15.374 1.00 88.06 108 PHE A O 1
ATOM 860 N N . GLY A 1 109 ? -10.601 -2.478 13.372 1.00 84.12 109 GLY A N 1
ATOM 861 C CA . GLY A 1 109 ? -11.182 -3.725 13.850 1.00 84.12 109 GLY A CA 1
ATOM 862 C C . GLY A 1 109 ? -10.232 -4.610 14.663 1.00 84.12 109 GLY A C 1
ATOM 863 O O . GLY A 1 109 ? -9.079 -4.258 14.946 1.00 84.12 109 GLY A O 1
ATOM 864 N N . PRO A 1 110 ? -10.683 -5.817 15.047 1.00 81.75 110 PRO A N 1
ATOM 865 C CA . PRO A 1 110 ? -9.792 -6.820 15.620 1.00 81.75 110 PRO A CA 1
ATOM 866 C C . PRO A 1 110 ? -8.680 -7.195 14.625 1.00 81.75 110 PRO A C 1
ATOM 868 O O . PRO A 1 110 ? -8.863 -7.111 13.410 1.00 81.75 110 PRO A O 1
ATOM 871 N N . LYS A 1 111 ? -7.522 -7.638 15.138 1.00 73.88 111 LYS A N 1
ATOM 872 C CA . LYS A 1 111 ? -6.444 -8.153 14.279 1.00 73.88 111 LYS A CA 1
ATOM 873 C C . LYS A 1 111 ? -6.935 -9.378 13.515 1.00 73.88 111 LYS A C 1
ATOM 875 O O . LYS A 1 111 ? -7.423 -10.333 14.125 1.00 73.88 111 LYS A O 1
ATOM 880 N N . VAL A 1 112 ? -6.760 -9.359 12.200 1.00 79.88 112 VAL A N 1
ATOM 881 C CA . VAL A 1 112 ? -7.114 -10.477 11.327 1.00 79.88 112 VAL A CA 1
ATOM 882 C C . VAL A 1 112 ? -5.928 -11.436 11.288 1.00 79.88 112 VAL A C 1
ATOM 884 O O . VAL A 1 112 ? -4.874 -11.109 10.755 1.00 79.88 112 VAL A O 1
ATOM 887 N N . ARG A 1 113 ? -6.072 -12.615 11.904 1.00 75.38 113 ARG A N 1
ATOM 888 C CA . ARG A 1 113 ? -4.966 -13.584 12.033 1.00 75.38 113 ARG A CA 1
ATOM 889 C C . ARG A 1 113 ? -4.528 -14.180 10.698 1.00 75.38 113 ARG A C 1
ATOM 891 O O . ARG A 1 113 ? -3.351 -14.484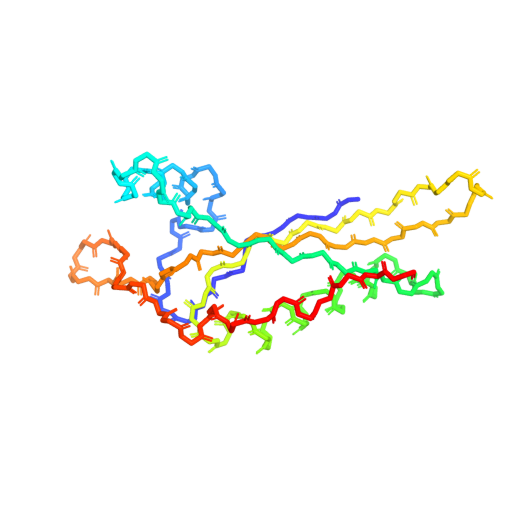 10.545 1.00 75.38 113 ARG A O 1
ATOM 898 N N . ASP A 1 114 ? -5.446 -14.288 9.744 1.00 78.81 114 ASP A N 1
ATOM 899 C CA . ASP A 1 114 ? -5.174 -14.868 8.424 1.00 78.81 114 ASP A CA 1
ATOM 900 C C . ASP A 1 114 ? -4.211 -14.007 7.590 1.00 78.81 114 ASP A C 1
ATOM 902 O O . ASP A 1 114 ? -3.524 -14.517 6.709 1.00 78.81 114 ASP A O 1
ATOM 906 N N . TRP A 1 115 ? -4.073 -12.718 7.923 1.00 79.75 115 TRP A N 1
ATOM 907 C CA . TRP A 1 115 ? -3.094 -11.818 7.304 1.00 79.75 115 TRP A CA 1
ATOM 908 C C . TRP A 1 115 ? -1.662 -12.029 7.808 1.00 79.75 115 TRP A C 1
ATOM 910 O O . TRP A 1 115 ? -0.713 -11.490 7.233 1.00 79.75 115 TRP A O 1
ATOM 920 N N . THR A 1 116 ? -1.482 -12.837 8.854 1.00 67.06 116 THR A N 1
ATOM 921 C CA . THR A 1 116 ? -0.175 -13.232 9.380 1.00 67.06 116 THR A CA 1
ATOM 922 C C . THR A 1 116 ? -0.007 -14.743 9.220 1.00 67.06 116 THR A C 1
ATOM 924 O O . THR A 1 116 ? -0.174 -15.489 10.190 1.00 67.06 116 THR A O 1
ATOM 927 N N . PRO A 1 117 ? 0.323 -15.241 8.014 1.00 57.94 117 PRO A N 1
ATOM 928 C CA . PRO A 1 117 ? 0.633 -16.651 7.855 1.00 57.94 117 PRO A CA 1
ATOM 929 C C . PRO A 1 117 ? 1.866 -17.006 8.709 1.00 57.94 117 PRO A C 1
ATOM 931 O O . PRO A 1 117 ? 2.779 -16.188 8.845 1.00 57.94 117 PRO A O 1
ATOM 934 N N . PRO A 1 118 ? 1.941 -18.226 9.271 1.00 53.53 118 PRO A N 1
ATOM 935 C CA . PRO A 1 118 ? 3.009 -18.638 10.187 1.00 53.53 118 PRO A CA 1
ATOM 936 C C . PRO A 1 118 ? 4.410 -18.712 9.552 1.00 53.53 118 PRO A C 1
ATOM 938 O O . PRO A 1 118 ? 5.361 -19.081 10.236 1.00 53.53 118 PRO A O 1
ATOM 941 N N . ASN A 1 119 ? 4.561 -18.378 8.265 1.00 44.44 119 ASN A N 1
ATOM 942 C CA . ASN A 1 119 ? 5.838 -18.419 7.567 1.00 44.44 119 ASN A CA 1
ATOM 943 C C . ASN A 1 119 ? 5.951 -17.249 6.566 1.00 44.44 119 ASN A C 1
ATOM 945 O O . ASN A 1 119 ? 5.168 -17.200 5.613 1.00 44.44 119 ASN A O 1
ATOM 949 N N . PRO A 1 120 ? 6.892 -16.302 6.739 1.00 45.59 120 PRO A N 1
ATOM 950 C CA . PRO A 1 120 ? 7.130 -15.245 5.767 1.00 45.59 120 PRO A CA 1
ATOM 951 C C . PRO A 1 120 ? 7.908 -15.834 4.586 1.00 45.59 120 PRO A C 1
ATOM 953 O O . PRO A 1 120 ? 9.138 -15.846 4.568 1.00 45.59 120 PRO A O 1
ATOM 956 N N . VAL A 1 121 ? 7.197 -16.363 3.593 1.00 44.06 121 VAL A N 1
ATOM 957 C CA . VAL A 1 121 ? 7.813 -16.755 2.322 1.00 44.06 121 VAL A CA 1
ATOM 958 C C . VAL A 1 121 ? 7.958 -15.503 1.465 1.00 44.06 121 VAL A C 1
ATOM 960 O O . VAL A 1 121 ? 7.090 -15.205 0.660 1.00 44.06 121 VAL A O 1
ATOM 963 N N . CYS A 1 122 ? 9.027 -14.745 1.704 1.00 40.91 122 CYS A N 1
ATOM 964 C CA . CYS A 1 122 ? 9.846 -14.141 0.652 1.00 40.91 122 CYS A CA 1
ATOM 965 C C . CYS A 1 122 ? 11.086 -13.509 1.301 1.00 40.91 122 CYS A C 1
ATOM 967 O O . CYS A 1 122 ? 11.078 -12.355 1.714 1.00 40.91 122 CYS A O 1
ATOM 969 N N . ARG A 1 123 ? 12.160 -14.291 1.439 1.00 30.97 123 ARG A N 1
ATOM 970 C CA . ARG A 1 123 ? 13.515 -13.734 1.464 1.00 30.97 123 ARG A CA 1
ATOM 971 C C . ARG A 1 123 ? 14.089 -14.025 0.089 1.00 30.97 123 ARG A C 1
ATOM 973 O O . ARG A 1 123 ? 14.228 -15.197 -0.259 1.00 30.97 123 ARG A O 1
ATOM 980 N N . SER A 1 124 ? 14.339 -12.987 -0.696 1.00 36.44 124 SER A N 1
ATOM 981 C CA . SER A 1 124 ? 15.143 -13.106 -1.907 1.00 36.44 124 SER A CA 1
ATOM 982 C C . SER A 1 124 ? 16.529 -13.639 -1.522 1.00 36.44 124 SER A C 1
ATOM 984 O O . SER A 1 124 ? 17.157 -13.141 -0.585 1.00 36.44 124 SER A O 1
ATOM 986 N N . GLN A 1 125 ? 16.946 -14.714 -2.195 1.00 33.69 125 GLN A N 1
ATOM 987 C CA . GLN A 1 125 ? 18.359 -15.062 -2.364 1.00 33.69 125 GLN A CA 1
ATOM 988 C C . GLN A 1 125 ? 18.914 -14.273 -3.545 1.00 33.69 125 GLN A C 1
ATOM 990 O O . GLN A 1 125 ? 18.119 -14.017 -4.480 1.00 33.69 125 GLN A O 1
#

Organism: NCBI:txid1183427

InterPro domains:
  IPR005053 MobA/MobL protein [PF03389] (2-103)

Secondary structure (DSSP, 8-state):
-EEEEEPPTT--GGGGSHHHHHHHHHHH--STT---EEEEEEEPPTTS-HHHHHHHHHHHHHHHTGGGT--EEEEEEEEEPTTSSEEEEEEEEEESEEEEEETTEEEEEEE-GGGS-SS------

Sequence (125 aa):
MHSEIMLPDGAPEVWSDRERLWNDVEAFEVRKDAQLAREVEFSIPREMSEAQGIALARDFAQSEFVDQGMIADLNVHWDIGEDGSPKPHAHVMLTMRKAIIDGDEIGFGPKVRDWTPPNPVCRSQ

Foldseek 3Di:
DDKFKDAAPPADPVVRDPVSVQVQLVVQQPDPPDDSWDKDKDWDDLPDDPVRSVVVQVVCCCVVARPVQKIKIKDWDQDQDPVRGTTIMIMIIIGQFHWDDDPPDTHGDPGDCVVPDPDPPDDDD

Radius of gyration: 15.75 Å; chains: 1; bounding box: 48×30×42 Å